Protein AF-A0A924ER86-F1 (afdb_monomer_lite)

Sequence (75 aa):
LKEKNIEIIEMIPPALNTDLGGIGLHDDQPPVSAFVDSVFEQMKAGKTQLTFGFSELMANATPEVIAETFKRMNP

pLDDT: mean 96.21, std 2.97, range [80.62, 98.38]

Structure (mmCIF, N/CA/C/O backbone):
data_AF-A0A924ER86-F1
#
_entry.id   AF-A0A924ER86-F1
#
loo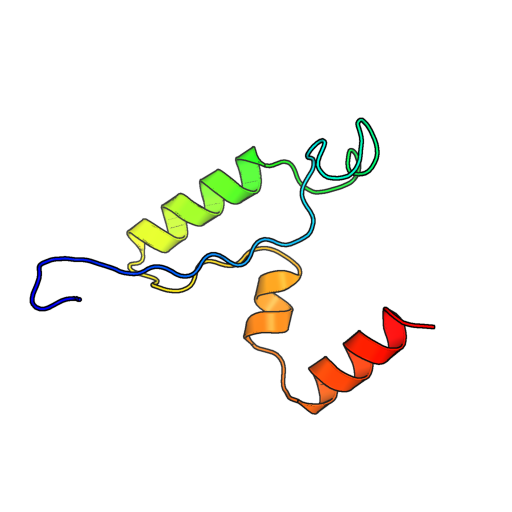p_
_atom_site.group_PDB
_atom_site.id
_atom_site.type_symbol
_atom_site.label_atom_id
_atom_site.label_alt_id
_atom_site.label_comp_id
_atom_site.label_asym_id
_atom_site.label_entity_id
_atom_site.label_seq_id
_atom_site.pdbx_PDB_ins_code
_atom_site.Cartn_x
_atom_site.Cartn_y
_atom_site.Cartn_z
_atom_site.occupancy
_atom_site.B_iso_or_equiv
_atom_site.auth_seq_id
_atom_site.auth_comp_id
_atom_site.auth_asym_id
_atom_site.auth_atom_id
_atom_site.pdbx_PDB_model_num
ATOM 1 N N . LEU A 1 1 ? -10.473 10.282 16.836 1.00 83.38 1 LEU A N 1
ATOM 2 C CA . LEU A 1 1 ? -11.207 10.236 15.544 1.00 83.38 1 LEU A CA 1
ATOM 3 C C . LEU A 1 1 ? -12.392 9.272 15.598 1.00 83.38 1 LEU A C 1
ATOM 5 O O . LEU A 1 1 ? -13.488 9.716 15.289 1.00 83.38 1 LEU A O 1
ATOM 9 N N . LYS A 1 2 ? -12.235 8.045 16.121 1.00 85.62 2 LYS A N 1
ATOM 10 C CA . LYS A 1 2 ? -13.368 7.126 16.372 1.00 85.62 2 LYS A CA 1
ATOM 11 C C . LYS A 1 2 ? -14.497 7.727 17.220 1.00 85.62 2 LYS A C 1
ATOM 13 O O . LYS A 1 2 ? -15.655 7.606 16.856 1.00 85.62 2 LYS A O 1
ATOM 18 N N . GLU A 1 3 ? -14.168 8.467 18.278 1.00 94.12 3 GLU A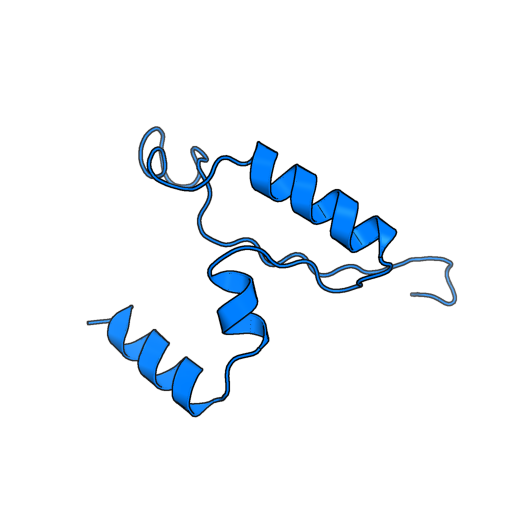 N 1
ATOM 19 C CA . GLU A 1 3 ? -15.151 9.202 19.105 1.00 94.12 3 GLU A CA 1
ATOM 20 C C . GLU A 1 3 ? -15.938 10.275 18.330 1.00 94.12 3 GLU A C 1
ATOM 22 O O . GLU A 1 3 ? -16.999 10.707 18.762 1.00 94.12 3 GLU A O 1
ATOM 27 N N . LYS A 1 4 ? -15.422 10.704 17.171 1.00 96.81 4 LYS A N 1
ATOM 28 C CA . LYS A 1 4 ? -16.093 11.609 16.228 1.00 96.81 4 LYS A CA 1
ATOM 29 C C . LYS A 1 4 ? -16.777 10.850 15.082 1.00 96.81 4 LYS A C 1
ATOM 31 O O . LYS A 1 4 ? -17.116 11.467 14.080 1.00 96.81 4 LYS A O 1
ATOM 36 N N . ASN A 1 5 ? -16.944 9.532 15.211 1.00 94.69 5 ASN A N 1
ATOM 37 C CA . ASN A 1 5 ? -17.467 8.638 14.179 1.00 94.69 5 ASN A CA 1
ATOM 38 C C . ASN A 1 5 ? -16.653 8.655 12.867 1.00 94.69 5 ASN A C 1
ATOM 40 O O . ASN A 1 5 ? -17.210 8.571 11.777 1.00 94.69 5 ASN A O 1
ATOM 44 N N . ILE A 1 6 ? -15.327 8.804 12.977 1.00 95.19 6 ILE A N 1
ATOM 45 C CA . ILE A 1 6 ? -14.392 8.747 11.846 1.00 95.19 6 ILE A CA 1
ATOM 46 C C . ILE A 1 6 ? -13.542 7.484 11.969 1.00 95.19 6 ILE A C 1
ATOM 48 O O . ILE A 1 6 ? -12.846 7.291 12.974 1.00 95.19 6 ILE A O 1
ATOM 52 N N . GLU A 1 7 ? -13.571 6.665 10.923 1.00 92.56 7 GLU A N 1
ATOM 53 C CA . GLU A 1 7 ? -12.684 5.521 10.734 1.00 92.56 7 GLU A CA 1
ATOM 54 C C . GLU A 1 7 ? -11.468 5.925 9.894 1.00 92.56 7 GLU A C 1
ATOM 56 O O . GLU A 1 7 ? -11.580 6.707 8.951 1.00 92.56 7 GLU A O 1
ATOM 61 N N . ILE A 1 8 ? -10.294 5.423 10.273 1.00 94.50 8 ILE A N 1
ATOM 62 C CA . ILE A 1 8 ? -9.039 5.655 9.557 1.00 94.50 8 ILE A CA 1
ATOM 63 C C . ILE A 1 8 ? -8.574 4.304 9.050 1.00 94.50 8 ILE A C 1
ATOM 65 O O . ILE A 1 8 ? -8.451 3.362 9.834 1.00 94.50 8 ILE A O 1
ATOM 69 N N . ILE A 1 9 ? -8.297 4.247 7.756 1.00 95.19 9 ILE A N 1
ATOM 70 C CA . ILE A 1 9 ? -7.750 3.078 7.090 1.00 95.19 9 ILE A CA 1
ATOM 71 C C . ILE A 1 9 ? -6.454 3.515 6.416 1.00 95.19 9 ILE A C 1
ATOM 73 O O . ILE A 1 9 ? -6.426 4.529 5.719 1.00 95.19 9 ILE A O 1
ATOM 77 N N . GLU A 1 10 ? -5.385 2.763 6.642 1.00 96.56 10 GLU A N 1
ATOM 78 C CA . GLU A 1 10 ? -4.114 2.948 5.953 1.00 96.56 10 GLU A CA 1
ATOM 79 C C . GLU A 1 10 ? -4.074 2.051 4.715 1.00 96.56 10 GLU A C 1
ATOM 81 O O . GLU A 1 10 ? -4.346 0.854 4.794 1.00 96.56 10 GLU A O 1
ATOM 86 N N . MET A 1 11 ? -3.741 2.626 3.564 1.00 96.56 11 MET A N 1
ATOM 87 C CA . MET A 1 11 ? -3.642 1.904 2.300 1.00 96.56 11 MET A CA 1
ATOM 88 C C . MET A 1 11 ? -2.201 1.959 1.800 1.00 96.56 11 MET A C 1
ATOM 90 O O . MET A 1 11 ? -1.651 3.043 1.618 1.00 96.56 11 MET A O 1
ATOM 94 N N . ILE A 1 12 ? -1.605 0.790 1.569 1.00 96.69 12 ILE A N 1
ATOM 95 C CA . ILE A 1 12 ? -0.196 0.638 1.196 1.00 96.69 12 ILE A CA 1
ATOM 96 C C . ILE A 1 12 ? -0.122 -0.196 -0.096 1.00 96.69 12 ILE A C 1
ATOM 98 O O . ILE A 1 12 ? 0.036 -1.421 -0.041 1.00 96.69 12 ILE A O 1
ATOM 102 N N . PRO A 1 13 ? -0.295 0.428 -1.275 1.00 96.88 13 PRO A N 1
ATOM 103 C CA . PRO A 1 13 ? -0.211 -0.274 -2.553 1.00 96.88 13 PRO A CA 1
ATOM 104 C C . PRO A 1 13 ? 1.244 -0.636 -2.902 1.00 96.88 13 PRO A C 1
ATOM 106 O O . PRO A 1 13 ? 2.171 0.030 -2.432 1.00 96.88 13 PRO A O 1
ATOM 109 N N . PRO A 1 14 ? 1.481 -1.683 -3.714 1.00 96.06 14 PRO A N 1
ATOM 110 C CA . PRO A 1 14 ? 2.755 -1.879 -4.404 1.00 96.06 14 PRO A CA 1
ATOM 111 C C . PRO A 1 14 ? 2.820 -0.973 -5.647 1.00 96.06 14 PRO A C 1
ATOM 113 O O . PRO A 1 14 ? 1.938 -0.143 -5.870 1.00 96.06 14 PRO A O 1
ATOM 116 N N . ALA A 1 15 ? 3.841 -1.147 -6.492 1.00 96.00 15 ALA A N 1
ATOM 117 C CA . ALA A 1 15 ? 3.786 -0.613 -7.851 1.00 96.00 15 ALA A CA 1
ATOM 118 C C . ALA A 1 15 ? 2.573 -1.209 -8.594 1.00 96.00 15 ALA A C 1
ATOM 120 O O . ALA A 1 15 ? 2.311 -2.410 -8.507 1.00 96.00 15 ALA A O 1
ATOM 121 N N . LEU A 1 16 ? 1.823 -0.355 -9.290 1.00 97.69 16 LEU A N 1
ATOM 122 C CA . LEU A 1 16 ? 0.606 -0.706 -10.024 1.00 97.69 16 LEU A CA 1
ATOM 123 C C . LEU A 1 16 ? 0.654 -0.081 -11.415 1.00 97.69 16 LEU A C 1
ATOM 125 O O . LEU A 1 16 ? 1.289 0.960 -11.601 1.00 97.69 16 LEU A O 1
ATOM 129 N N . ASN A 1 17 ? -0.054 -0.695 -12.362 1.00 98.12 17 ASN A N 1
ATOM 130 C CA . ASN A 1 17 ? -0.180 -0.199 -13.727 1.00 98.12 17 ASN A CA 1
ATOM 131 C C . ASN A 1 17 ? -0.984 1.107 -13.734 1.00 98.12 17 ASN A C 1
ATOM 133 O O . ASN A 1 17 ? -2.215 1.115 -13.705 1.00 98.12 17 ASN A O 1
ATOM 137 N N . THR A 1 18 ? -0.242 2.208 -13.672 1.00 97.75 18 THR A N 1
ATOM 138 C CA . THR A 1 18 ? -0.712 3.588 -13.600 1.00 97.75 18 THR A CA 1
ATOM 139 C C . THR A 1 18 ? 0.229 4.459 -14.423 1.00 97.75 18 THR A C 1
ATOM 141 O O . THR A 1 18 ? 1.404 4.134 -14.565 1.00 97.75 18 THR A O 1
ATOM 144 N N . ASP A 1 19 ? -0.240 5.624 -14.858 1.00 97.88 19 ASP A N 1
ATOM 145 C CA . ASP A 1 19 ? 0.610 6.620 -15.526 1.00 97.88 19 ASP A CA 1
ATOM 146 C C . ASP A 1 19 ? 1.388 7.515 -14.536 1.00 97.88 19 ASP A C 1
ATOM 148 O O . ASP A 1 19 ? 1.865 8.598 -14.894 1.00 97.88 19 ASP A O 1
ATOM 152 N N . LEU A 1 20 ? 1.494 7.122 -13.258 1.00 96.81 20 LEU A N 1
ATOM 153 C CA . LEU A 1 20 ? 2.246 7.888 -12.263 1.00 96.81 20 LEU A CA 1
ATOM 154 C C . LEU A 1 20 ? 3.728 7.920 -12.651 1.00 96.81 20 LEU A C 1
ATOM 156 O O . LEU A 1 20 ? 4.342 6.892 -12.890 1.00 96.81 20 LEU A O 1
ATOM 160 N N . GLY A 1 21 ? 4.309 9.117 -12.726 1.00 95.06 21 GLY A N 1
ATOM 161 C CA . GLY A 1 21 ? 5.692 9.300 -13.180 1.00 95.06 21 GLY A CA 1
ATOM 162 C C . GLY A 1 21 ? 5.878 9.315 -14.704 1.00 95.06 21 GLY A C 1
ATOM 163 O O . GLY A 1 21 ? 6.942 9.731 -15.156 1.00 95.06 21 GLY A O 1
ATOM 164 N N . GLY A 1 22 ? 4.861 8.946 -15.493 1.00 97.50 22 GLY A N 1
ATOM 165 C CA . GLY A 1 22 ? 4.879 8.982 -16.959 1.00 97.50 22 GLY A CA 1
ATOM 166 C C . GLY A 1 22 ? 4.075 7.843 -17.593 1.00 97.50 22 GLY A C 1
ATOM 167 O O . GLY A 1 22 ? 4.049 6.731 -17.071 1.00 97.50 22 GLY A O 1
ATOM 168 N N . ILE A 1 23 ? 3.446 8.117 -18.740 1.00 97.88 23 ILE A N 1
ATOM 169 C CA . ILE A 1 23 ? 2.666 7.117 -19.490 1.00 97.88 23 ILE A CA 1
ATOM 170 C C . ILE A 1 23 ? 3.576 5.968 -19.937 1.00 97.88 23 ILE A C 1
ATOM 172 O O . ILE A 1 23 ? 4.664 6.209 -20.465 1.00 97.88 23 ILE A O 1
ATOM 176 N N . GLY A 1 24 ? 3.118 4.729 -19.750 1.00 97.06 24 GLY A N 1
ATOM 177 C CA . GLY A 1 24 ? 3.822 3.520 -20.187 1.00 97.06 24 GLY A CA 1
ATOM 178 C C . GLY A 1 24 ? 4.928 3.027 -19.246 1.00 97.06 24 GLY A C 1
ATOM 179 O O . GLY A 1 24 ? 5.522 1.981 -19.498 1.00 97.06 24 GLY A O 1
ATOM 180 N N . LEU A 1 25 ? 5.239 3.749 -18.160 1.00 97.81 25 LEU A N 1
ATOM 181 C CA . LEU A 1 25 ? 6.333 3.375 -17.248 1.00 97.81 25 LEU A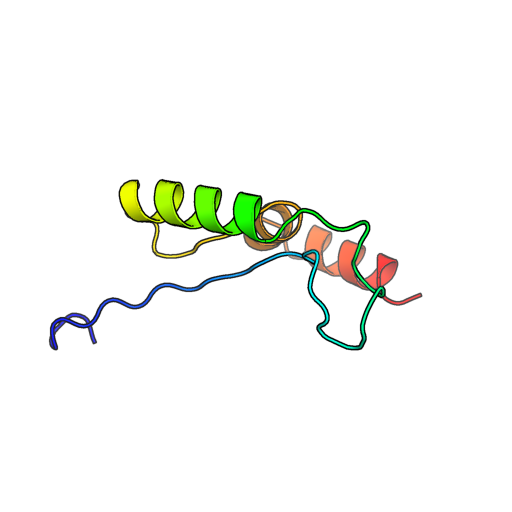 CA 1
ATOM 182 C C . LEU A 1 25 ? 6.017 2.167 -16.360 1.00 97.81 25 LEU A C 1
ATOM 184 O O . LEU A 1 25 ? 6.932 1.537 -15.821 1.00 97.81 25 LEU A O 1
ATOM 188 N N . HIS A 1 26 ? 4.737 1.866 -16.162 1.00 97.69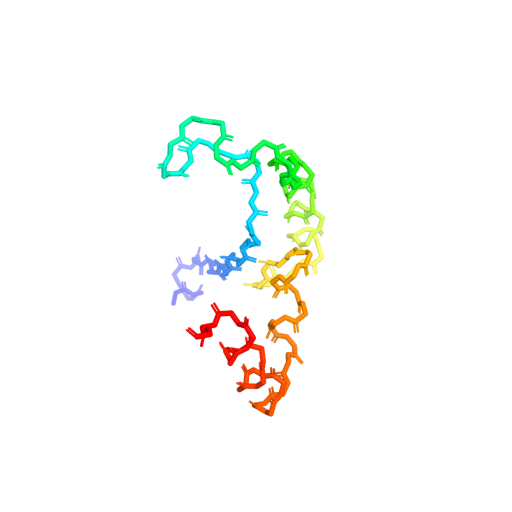 26 HIS A N 1
ATOM 189 C CA . HIS A 1 26 ? 4.285 0.850 -15.216 1.00 97.69 26 HIS A CA 1
ATOM 190 C C . HIS A 1 26 ? 3.339 -0.178 -15.846 1.00 97.69 26 HIS A C 1
ATOM 192 O O . HIS A 1 26 ? 2.693 -0.921 -15.113 1.00 97.69 26 HIS A O 1
ATOM 198 N N . ASP A 1 27 ? 3.285 -0.275 -17.176 1.00 98.00 27 ASP A N 1
ATOM 199 C CA . ASP A 1 27 ? 2.347 -1.156 -17.891 1.00 98.00 27 ASP A CA 1
ATOM 200 C C . ASP A 1 27 ? 2.500 -2.638 -17.507 1.00 98.00 27 ASP A C 1
ATOM 202 O O . ASP A 1 27 ? 1.515 -3.376 -17.458 1.00 98.00 27 ASP A O 1
ATOM 206 N N . ASP A 1 28 ? 3.722 -3.048 -17.155 1.00 97.31 28 ASP A N 1
ATOM 207 C CA . ASP A 1 28 ? 4.058 -4.412 -16.730 1.00 97.31 28 ASP A CA 1
ATOM 208 C C . ASP A 1 28 ? 3.682 -4.720 -15.266 1.00 97.31 28 ASP A C 1
ATOM 210 O O . ASP A 1 28 ? 3.861 -5.844 -14.791 1.00 97.31 28 ASP A O 1
ATOM 214 N N . GLN A 1 29 ? 3.195 -3.730 -14.514 1.00 97.88 29 GLN A N 1
ATOM 215 C CA . GLN A 1 29 ? 2.779 -3.913 -13.124 1.00 97.88 29 GLN A CA 1
ATOM 216 C C . GLN A 1 29 ? 1.354 -4.486 -13.034 1.00 97.88 29 GLN A C 1
ATOM 218 O O . GLN A 1 29 ? 0.583 -4.430 -13.995 1.00 97.88 29 GLN A O 1
ATOM 223 N N . PRO A 1 30 ? 0.948 -5.029 -11.871 1.00 97.69 30 PRO A N 1
ATOM 224 C CA . PRO A 1 30 ? -0.421 -5.494 -11.681 1.00 97.69 30 PRO A CA 1
ATOM 225 C C . PRO A 1 30 ? -1.457 -4.390 -11.962 1.00 97.69 30 PRO A C 1
ATOM 227 O O . PRO A 1 30 ? -1.226 -3.225 -11.617 1.00 97.69 30 PRO A O 1
ATOM 230 N N . PRO A 1 31 ? -2.619 -4.731 -12.548 1.00 97.88 31 PRO A N 1
ATOM 231 C CA . PRO A 1 31 ? -3.643 -3.746 -12.866 1.00 97.88 31 PRO A CA 1
ATOM 232 C C . P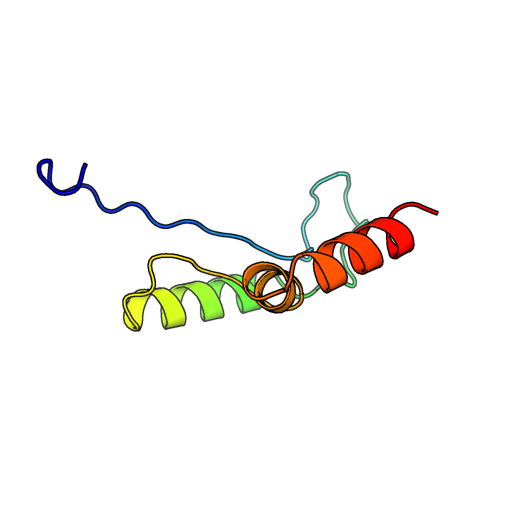RO A 1 31 ? -4.251 -3.144 -11.595 1.00 97.88 31 PRO A C 1
ATOM 234 O O . PRO A 1 31 ? -4.479 -3.843 -10.605 1.00 97.88 31 PRO A O 1
ATOM 237 N N . VAL A 1 32 ? -4.602 -1.855 -11.652 1.00 97.75 32 VAL A N 1
ATOM 238 C CA . VAL A 1 32 ? -5.272 -1.147 -10.543 1.00 97.75 32 VAL A CA 1
ATOM 239 C C . VAL A 1 32 ? -6.568 -1.842 -10.130 1.00 97.75 32 VAL A C 1
ATOM 241 O O . VAL A 1 32 ? -6.872 -1.900 -8.942 1.00 97.75 32 VAL A O 1
ATOM 244 N N . SER A 1 33 ? -7.313 -2.421 -11.075 1.00 98.25 33 SER A N 1
ATOM 245 C CA . SER A 1 33 ? -8.556 -3.141 -10.773 1.00 98.25 33 SER A CA 1
ATOM 246 C C . SER A 1 33 ? -8.340 -4.311 -9.810 1.00 98.25 33 SER A C 1
ATOM 248 O O . SER A 1 33 ? -9.094 -4.445 -8.854 1.00 98.25 33 SER A O 1
ATOM 250 N N . ALA A 1 34 ? -7.270 -5.094 -9.983 1.00 97.88 34 ALA A N 1
ATOM 251 C CA . ALA A 1 34 ? -6.962 -6.206 -9.081 1.00 97.88 34 ALA A CA 1
ATOM 252 C C . ALA A 1 34 ? -6.629 -5.720 -7.661 1.00 97.88 34 ALA A C 1
ATOM 254 O O . ALA A 1 34 ? -6.995 -6.361 -6.674 1.00 97.88 34 ALA A O 1
ATOM 255 N N . PHE A 1 35 ? -5.967 -4.565 -7.546 1.00 97.12 35 PHE A N 1
ATOM 256 C CA . PHE A 1 35 ? -5.734 -3.932 -6.252 1.00 97.12 35 PHE A CA 1
ATOM 257 C C . PHE A 1 35 ? -7.040 -3.454 -5.605 1.00 97.12 35 PHE A C 1
ATOM 259 O O . PHE A 1 35 ? -7.267 -3.711 -4.424 1.00 97.12 35 PHE A O 1
ATOM 266 N N . VAL A 1 36 ? -7.918 -2.806 -6.376 1.00 97.50 36 VAL A N 1
ATOM 267 C CA . VAL A 1 36 ? -9.224 -2.323 -5.904 1.00 97.50 36 VAL A CA 1
ATOM 268 C C . VAL A 1 36 ? -10.104 -3.477 -5.415 1.00 97.50 36 VAL A C 1
ATOM 270 O O . VAL A 1 36 ? -10.690 -3.374 -4.337 1.00 97.50 36 VAL A O 1
ATOM 273 N N . ASP A 1 37 ? -10.144 -4.594 -6.141 1.00 98.38 37 ASP A N 1
ATOM 274 C CA . ASP A 1 37 ? -10.883 -5.790 -5.722 1.00 98.38 37 ASP A CA 1
ATOM 275 C C . ASP A 1 37 ? -10.370 -6.311 -4.367 1.00 98.38 37 ASP A C 1
ATOM 277 O O . ASP A 1 37 ? -11.155 -6.550 -3.445 1.00 98.38 37 ASP A O 1
ATOM 281 N N . SER A 1 38 ? -9.045 -6.395 -4.197 1.00 97.62 38 SER A N 1
ATOM 282 C CA . SER A 1 38 ? -8.420 -6.785 -2.925 1.00 97.62 38 SER A CA 1
ATOM 283 C C . SER A 1 38 ? -8.740 -5.812 -1.782 1.00 97.62 38 SER A C 1
ATOM 285 O O . SER A 1 38 ? -9.008 -6.242 -0.657 1.00 97.62 38 SER A O 1
ATOM 287 N N . VAL A 1 39 ? -8.749 -4.502 -2.052 1.00 97.31 39 VAL A N 1
ATOM 288 C CA . VAL A 1 39 ? -9.116 -3.462 -1.076 1.00 97.31 39 VAL A CA 1
ATOM 289 C C . VAL A 1 39 ? -10.526 -3.699 -0.541 1.00 97.31 39 VAL A C 1
ATOM 291 O O . VAL A 1 39 ? -10.716 -3.717 0.675 1.00 97.31 39 VAL A O 1
ATOM 294 N N . PHE A 1 40 ? -11.504 -3.947 -1.415 1.00 97.81 40 PHE A N 1
ATOM 295 C CA . PHE A 1 40 ? -12.881 -4.187 -0.981 1.00 97.81 40 PHE A CA 1
ATOM 296 C C . PHE A 1 40 ? -13.024 -5.461 -0.146 1.00 97.81 40 PHE A C 1
ATOM 298 O O . PHE A 1 40 ? -13.735 -5.444 0.860 1.00 97.81 40 PHE A O 1
ATOM 305 N N . GLU A 1 41 ? -12.337 -6.545 -0.503 1.00 98.31 41 GLU A N 1
ATOM 306 C CA . GLU A 1 41 ? -12.356 -7.773 0.301 1.00 98.31 41 GLU A CA 1
ATOM 307 C C . GLU A 1 41 ? -11.733 -7.567 1.689 1.00 98.31 41 GLU A C 1
ATOM 309 O O . GLU A 1 41 ? -12.281 -8.007 2.702 1.00 98.31 41 GLU A O 1
ATOM 314 N N . GLN A 1 42 ? -10.634 -6.817 1.778 1.00 97.94 42 GLN A N 1
ATOM 315 C CA . GLN A 1 42 ? -9.996 -6.497 3.055 1.00 97.94 42 GLN A CA 1
ATOM 316 C C . GLN A 1 42 ? -10.846 -5.564 3.928 1.00 97.94 42 GLN A C 1
ATOM 318 O O . GLN A 1 42 ? -10.923 -5.765 5.142 1.00 97.94 42 GLN A O 1
ATOM 323 N N . MET A 1 43 ? -11.534 -4.592 3.322 1.00 96.75 43 MET A N 1
ATOM 324 C CA . MET A 1 43 ? -12.489 -3.733 4.028 1.00 96.75 43 MET A CA 1
ATOM 325 C C . MET A 1 43 ? -13.676 -4.535 4.573 1.00 96.75 43 MET A C 1
ATOM 327 O O . MET A 1 43 ? -14.051 -4.350 5.729 1.00 96.75 43 MET A O 1
ATOM 331 N N . LYS A 1 44 ? -14.237 -5.473 3.793 1.00 97.50 44 LYS A N 1
ATOM 332 C CA . LYS A 1 44 ? -15.297 -6.389 4.268 1.00 97.50 44 LYS A CA 1
ATOM 333 C C . LYS A 1 44 ? -14.829 -7.246 5.445 1.00 97.50 44 LYS A C 1
ATOM 335 O O . LYS A 1 44 ? -15.613 -7.521 6.348 1.00 97.50 44 LYS A O 1
ATOM 340 N N . ALA A 1 45 ? -13.554 -7.635 5.454 1.00 97.69 45 ALA A N 1
ATOM 341 C CA . ALA A 1 45 ? -12.929 -8.351 6.563 1.00 97.69 45 ALA A CA 1
ATOM 342 C C . ALA A 1 45 ? -12.613 -7.458 7.784 1.00 97.69 45 ALA A C 1
ATOM 344 O O . ALA A 1 45 ? -12.084 -7.956 8.777 1.00 97.69 45 ALA A O 1
ATOM 345 N N . GLY A 1 46 ? -12.917 -6.155 7.732 1.00 96.25 46 GLY A N 1
ATOM 346 C CA . GLY A 1 46 ? -12.700 -5.217 8.835 1.00 96.25 46 GLY A CA 1
ATOM 347 C C . GLY A 1 46 ? -11.234 -4.844 9.061 1.00 96.25 46 GLY A C 1
ATOM 348 O O . GLY A 1 46 ? -10.870 -4.433 10.164 1.00 96.25 46 GLY A O 1
ATOM 349 N N . LYS A 1 47 ? -10.366 -5.009 8.052 1.00 96.75 47 LYS A N 1
ATOM 350 C CA . LYS A 1 47 ? -8.964 -4.595 8.162 1.00 96.75 47 LYS A CA 1
ATOM 351 C C . LYS A 1 47 ? -8.852 -3.068 8.141 1.00 96.75 47 LYS A C 1
ATOM 353 O O . LYS A 1 47 ? -9.461 -2.403 7.310 1.00 96.75 47 LYS A O 1
ATOM 358 N N . THR A 1 48 ? -8.003 -2.521 9.009 1.00 95.19 48 THR A N 1
ATOM 359 C CA . THR A 1 48 ? -7.672 -1.082 9.044 1.00 95.19 48 THR A CA 1
ATOM 360 C C . THR A 1 48 ? -6.358 -0.748 8.336 1.00 95.19 48 THR A C 1
ATOM 362 O O . THR A 1 48 ? -6.014 0.422 8.211 1.00 95.19 48 THR A O 1
ATOM 365 N N . GLN A 1 49 ? -5.623 -1.764 7.882 1.00 97.06 49 GLN A N 1
ATOM 366 C CA . GLN A 1 49 ? -4.459 -1.634 7.012 1.00 97.06 49 GLN A CA 1
ATOM 367 C C . GLN A 1 49 ? -4.690 -2.524 5.789 1.00 97.06 49 GLN A C 1
ATOM 369 O O . GLN A 1 49 ? -4.965 -3.717 5.937 1.00 97.06 49 GLN A O 1
ATOM 374 N N . LEU A 1 50 ? -4.628 -1.928 4.602 1.00 97.88 50 LEU A N 1
ATOM 375 C CA . LEU A 1 50 ? -4.915 -2.579 3.329 1.00 97.88 50 LEU A CA 1
ATOM 376 C C . LEU A 1 50 ? -3.640 -2.615 2.500 1.00 97.88 50 LEU A C 1
ATOM 378 O O . LEU A 1 50 ? -3.070 -1.574 2.171 1.00 97.88 50 LEU A O 1
ATOM 382 N N . THR A 1 51 ? -3.195 -3.816 2.165 1.00 97.56 51 THR A N 1
ATOM 383 C CA . THR A 1 51 ? -1.932 -4.054 1.459 1.00 97.56 51 THR A CA 1
ATOM 384 C C . THR A 1 51 ? -2.172 -4.963 0.257 1.00 97.56 51 THR A C 1
ATOM 386 O O . THR A 1 51 ? -3.244 -5.556 0.113 1.00 97.56 51 THR A O 1
ATOM 389 N N . PHE A 1 52 ? -1.206 -5.049 -0.656 1.00 97.38 52 PHE A N 1
ATOM 390 C CA . PHE A 1 52 ? -1.283 -5.950 -1.804 1.00 97.38 52 PHE A CA 1
ATOM 391 C C . PHE A 1 52 ? 0.112 -6.291 -2.327 1.00 97.38 52 PHE A C 1
ATOM 393 O O . PHE A 1 52 ? 1.012 -5.448 -2.299 1.00 97.38 52 PHE A O 1
ATOM 400 N N . GLY A 1 53 ? 0.287 -7.519 -2.820 1.00 95.50 53 GLY A N 1
ATOM 401 C CA . GLY A 1 53 ? 1.529 -7.973 -3.443 1.00 95.50 53 GLY A CA 1
ATOM 402 C C . GLY A 1 53 ? 2.760 -7.700 -2.575 1.00 95.50 53 GLY A C 1
ATOM 403 O O . GLY A 1 53 ? 2.802 -8.052 -1.399 1.00 95.50 53 GLY A O 1
ATOM 404 N N . PHE A 1 54 ? 3.766 -7.038 -3.151 1.00 95.44 54 PHE A N 1
ATOM 405 C CA . PHE A 1 54 ? 5.022 -6.748 -2.456 1.00 95.44 54 PHE A CA 1
ATOM 406 C C . PHE A 1 54 ? 4.839 -5.918 -1.172 1.00 95.44 54 PHE A C 1
ATOM 408 O O . PHE A 1 54 ? 5.543 -6.148 -0.190 1.00 95.44 54 PHE A O 1
ATOM 415 N N . SER A 1 55 ? 3.862 -5.009 -1.133 1.00 96.81 55 SER A N 1
ATOM 416 C CA . SER A 1 55 ? 3.608 -4.181 0.052 1.00 96.81 55 SER A CA 1
ATOM 417 C C . SER A 1 55 ? 3.070 -4.986 1.234 1.00 96.81 55 SER A C 1
ATOM 419 O O . SER A 1 55 ? 3.329 -4.622 2.376 1.00 96.81 55 SER A O 1
ATOM 421 N N . GLU A 1 56 ? 2.384 -6.108 0.995 1.00 95.75 56 GLU A N 1
ATOM 422 C CA . GLU A 1 56 ? 1.972 -7.021 2.070 1.00 95.75 56 GLU A CA 1
ATOM 423 C C . GLU A 1 56 ? 3.180 -7.711 2.714 1.00 95.75 56 GLU A C 1
ATOM 425 O O . GLU A 1 56 ? 3.264 -7.795 3.941 1.00 95.75 56 GLU A O 1
ATOM 430 N N . LEU A 1 57 ? 4.146 -8.150 1.900 1.00 94.94 57 LEU A N 1
ATOM 431 C CA . LEU A 1 57 ? 5.389 -8.739 2.397 1.00 94.94 57 LEU A CA 1
ATOM 432 C C . LEU A 1 57 ? 6.160 -7.733 3.257 1.00 94.94 57 LEU A C 1
ATOM 434 O O . LEU A 1 57 ? 6.609 -8.076 4.347 1.00 94.94 57 LEU A O 1
ATOM 438 N N . MET A 1 58 ? 6.259 -6.484 2.799 1.00 96.25 58 MET A N 1
ATOM 439 C CA . MET A 1 58 ? 6.979 -5.436 3.524 1.00 96.25 58 MET A CA 1
ATOM 440 C C . MET A 1 58 ? 6.265 -4.980 4.797 1.00 96.25 58 MET A C 1
ATOM 442 O O . MET A 1 58 ? 6.935 -4.720 5.793 1.00 96.25 58 MET A O 1
ATOM 446 N N . ALA A 1 59 ? 4.931 -4.936 4.808 1.00 94.69 59 ALA A N 1
ATOM 447 C CA . ALA A 1 59 ? 4.160 -4.595 6.005 1.00 94.69 59 ALA A CA 1
ATOM 448 C C . ALA A 1 59 ? 4.361 -5.601 7.157 1.00 94.69 59 ALA A C 1
ATOM 450 O O . ALA A 1 59 ? 4.225 -5.235 8.321 1.00 94.69 59 ALA A O 1
ATOM 451 N N . ASN A 1 60 ? 4.717 -6.852 6.838 1.00 95.00 60 ASN A N 1
ATOM 452 C CA . ASN A 1 60 ? 4.957 -7.926 7.807 1.00 95.00 60 ASN A CA 1
ATOM 453 C C . ASN A 1 60 ? 6.451 -8.275 7.981 1.00 95.00 60 ASN A C 1
ATOM 455 O O . ASN A 1 60 ? 6.784 -9.251 8.656 1.00 95.00 60 ASN A O 1
ATOM 459 N N . ALA A 1 61 ? 7.356 -7.524 7.349 1.00 97.12 61 ALA A N 1
ATOM 460 C CA . ALA A 1 61 ? 8.783 -7.826 7.341 1.00 97.12 61 ALA A CA 1
ATOM 461 C C . ALA A 1 61 ? 9.466 -7.476 8.674 1.00 97.12 61 ALA A C 1
ATOM 463 O O . ALA A 1 61 ? 9.105 -6.516 9.356 1.00 97.12 61 ALA A O 1
ATOM 464 N N . THR A 1 62 ? 10.514 -8.229 9.025 1.00 98.12 62 THR A N 1
ATOM 465 C CA . THR A 1 62 ? 11.384 -7.884 10.158 1.00 98.12 62 THR A CA 1
ATOM 466 C C . THR A 1 62 ? 12.349 -6.752 9.779 1.00 98.12 62 THR A C 1
ATOM 468 O O . THR A 1 62 ? 12.595 -6.526 8.587 1.00 98.12 62 THR A O 1
ATOM 471 N N . PRO A 1 63 ? 12.954 -6.050 10.757 1.00 97.88 63 PRO A N 1
ATOM 472 C CA . PRO A 1 63 ? 13.941 -5.006 10.479 1.00 97.88 63 PRO A CA 1
ATOM 473 C C . PRO A 1 63 ? 15.102 -5.471 9.590 1.00 97.88 63 PRO A C 1
ATOM 475 O O . PRO A 1 63 ? 15.563 -4.719 8.733 1.00 97.88 63 PRO A O 1
ATOM 478 N N . GLU A 1 64 ? 15.552 -6.716 9.750 1.00 98.06 64 GLU A N 1
ATOM 479 C CA . GLU A 1 64 ? 16.620 -7.307 8.942 1.00 98.06 64 GLU A CA 1
ATOM 480 C C . GLU A 1 64 ? 16.187 -7.454 7.480 1.00 98.06 64 GLU A C 1
ATOM 482 O O . GLU A 1 64 ? 16.902 -7.016 6.577 1.00 98.06 64 GLU A O 1
ATOM 487 N N . VAL A 1 65 ? 14.984 -7.991 7.243 1.00 97.56 65 VAL A N 1
ATOM 488 C CA . VAL A 1 65 ? 14.413 -8.134 5.895 1.00 97.56 65 VAL A CA 1
ATOM 489 C C . VAL A 1 65 ? 14.221 -6.766 5.239 1.00 97.56 65 VAL A C 1
ATOM 491 O O . VAL A 1 65 ? 14.532 -6.602 4.058 1.00 97.56 65 VAL A O 1
ATOM 494 N N . ILE A 1 66 ? 13.769 -5.762 5.998 1.00 97.44 66 ILE A N 1
ATOM 495 C CA . ILE A 1 66 ? 13.639 -4.380 5.516 1.00 97.44 66 ILE A CA 1
ATOM 496 C C . ILE A 1 66 ? 15.005 -3.824 5.101 1.00 97.44 66 ILE A C 1
ATOM 498 O O . ILE A 1 66 ? 15.141 -3.289 4.000 1.00 97.44 66 ILE A O 1
ATOM 502 N N . ALA A 1 67 ? 16.029 -3.983 5.942 1.00 97.75 67 ALA A N 1
ATOM 503 C CA . ALA A 1 67 ? 17.371 -3.481 5.664 1.00 97.75 67 ALA A CA 1
ATOM 504 C C . ALA A 1 67 ? 18.011 -4.153 4.439 1.00 97.75 67 ALA A C 1
ATOM 506 O O . ALA A 1 67 ? 18.653 -3.485 3.625 1.00 97.75 67 ALA A O 1
ATOM 507 N N . GLU A 1 68 ? 17.841 -5.466 4.278 1.00 97.56 68 GLU A N 1
ATOM 508 C CA . GLU A 1 68 ? 18.323 -6.183 3.095 1.00 97.56 68 GLU A CA 1
ATOM 509 C C . GLU A 1 68 ? 17.584 -5.767 1.827 1.00 97.56 68 GLU A C 1
ATOM 511 O O . GLU A 1 68 ? 18.212 -5.534 0.792 1.00 97.56 68 GLU A O 1
ATOM 516 N N . THR A 1 69 ? 16.261 -5.640 1.907 1.00 96.56 69 THR A N 1
ATOM 517 C CA . THR A 1 69 ? 15.431 -5.202 0.782 1.00 96.56 69 THR A CA 1
ATOM 518 C C . THR A 1 69 ? 15.828 -3.801 0.332 1.00 96.56 69 THR A C 1
ATOM 520 O O . THR A 1 69 ? 16.035 -3.578 -0.859 1.00 96.56 69 THR A O 1
ATOM 523 N N . PHE A 1 70 ? 16.042 -2.882 1.278 1.00 96.06 70 PHE A N 1
ATOM 524 C CA . PHE A 1 70 ? 16.518 -1.534 0.983 1.00 96.06 70 PHE A CA 1
ATOM 525 C C . PHE A 1 70 ? 17.837 -1.550 0.201 1.00 96.06 70 PHE A C 1
ATOM 527 O O . PHE A 1 70 ? 17.943 -0.873 -0.818 1.00 96.06 70 PHE A O 1
ATOM 534 N N . LYS A 1 71 ? 18.817 -2.366 0.613 1.00 97.19 71 LYS A N 1
ATOM 535 C CA . LYS A 1 71 ? 20.098 -2.500 -0.107 1.00 97.19 71 LYS A CA 1
ATOM 536 C C . LYS A 1 71 ? 19.919 -3.030 -1.530 1.00 97.19 71 LYS A C 1
ATOM 538 O O . LYS A 1 71 ? 20.607 -2.576 -2.432 1.00 97.19 71 LYS A O 1
ATOM 543 N N . ARG A 1 72 ? 18.998 -3.975 -1.751 1.00 95.19 72 ARG A N 1
ATOM 544 C CA . ARG A 1 72 ? 18.723 -4.516 -3.097 1.00 95.19 72 ARG A CA 1
ATOM 545 C C . ARG A 1 72 ? 18.082 -3.481 -4.021 1.00 95.19 72 ARG A C 1
ATOM 547 O O . ARG A 1 72 ? 18.320 -3.520 -5.221 1.00 95.19 72 ARG A O 1
ATOM 554 N N . MET A 1 73 ? 17.268 -2.585 -3.467 1.00 93.12 73 MET A N 1
ATOM 555 C CA . MET A 1 73 ? 16.589 -1.529 -4.223 1.00 93.12 73 MET A CA 1
ATOM 556 C C . MET A 1 73 ? 17.470 -0.296 -4.469 1.00 93.12 73 MET A C 1
ATOM 558 O O . MET A 1 73 ? 17.162 0.487 -5.361 1.00 93.12 73 MET A O 1
ATOM 562 N N . ASN A 1 74 ? 18.544 -0.125 -3.693 1.00 94.38 74 ASN A N 1
ATOM 563 C CA . ASN A 1 74 ? 19.447 1.027 -3.753 1.00 94.38 74 ASN A CA 1
ATOM 564 C C . ASN A 1 74 ? 20.899 0.556 -3.965 1.00 94.38 74 ASN A C 1
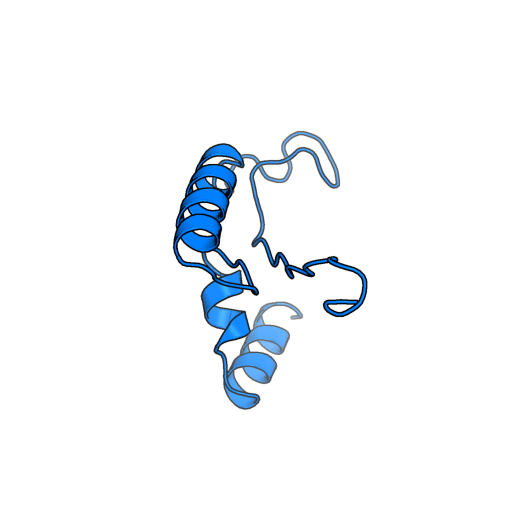ATOM 566 O O . ASN A 1 74 ? 21.682 0.588 -3.009 1.00 94.38 74 ASN A O 1
ATOM 570 N N . PRO A 1 75 ? 21.233 0.054 -5.169 1.00 80.62 75 PRO A N 1
ATOM 571 C CA . PRO A 1 75 ? 22.590 -0.358 -5.516 1.00 80.62 75 PRO A CA 1
ATOM 572 C C . PRO A 1 75 ? 23.566 0.819 -5.642 1.00 80.62 75 PRO A C 1
ATOM 574 O O . PRO A 1 75 ? 23.138 1.921 -6.059 1.00 80.62 75 PRO A O 1
#

Secondary structure (DSSP, 8-state):
-GGGT----EEE--S-BS-TTSTTSSTTSPBHHHHHHHHHHHHHTT-SEEE-THHHHHHT--HHHHHHHHHHH--

Foldseek 3Di:
DVVVVDAAAAEDEDQEQDQVVHPPPRNVHHHVVVLVVQQVVCVVVVHRYRYDDPRVCVVPDDPVRVVVVVVVVPD

Radius of gyration: 15.14 Å; chains: 1; bounding box: 40×20×39 Å